Protein AF-A0A957DM43-F1 (afdb_monomer_lite)

Foldseek 3Di:
DDCVLLVVLQVLLVVLVVLLVVLCCVLVPHDDDDPEPCSVVCNLCSNQQQRVLLVVQSVLCVVVVDPVSSVLSVLSSVLSVCVSNPVNLSSLVSSLSSLVSQLVSLVVVCVVDPDPLSVLLSVLSVLLNVLSVCVNVVHDNVVSVVSSVSSVVSD

Sequence (155 aa):
MKPALRLPLLLLAILALLVAMWAGLLRIGWTLPTWQPRLAQSHGPLMIGGFLGTLIALERVVSLNRRAAYIIPGVAAAGALALMVGIIGWGSWLITLGSLGLAALFLVMLRQHPALHTGVMAGAAWLWFVGNVIWLLGRPIHQAVLWWASFLILT

Secondary structure (DSSP, 8-state):
--GGGHHHHHHHHHHHHHHHHHHHHHHTT-----SSTTTGGGHHIIIIIIIIHHHHHHHHHHHHT-GGGGHHHHHHHHHHHHHHTT-HHHHHHHHHHHHHHHHHHHHHHHHHS--HHHHHHHHHHHHHHHHHHHHHTT--HHHHHHHHHHHHHH-

pLDDT: mean 93.86, std 6.29, range [51.69, 98.38]

Radius of gyration: 15.12 Å; chains: 1; bounding box: 38×31×39 Å

Structure (mmCIF, N/CA/C/O backbone):
data_AF-A0A957DM43-F1
#
_entry.id   AF-A0A957DM43-F1
#
loop_
_atom_site.group_PDB
_atom_site.id
_atom_site.type_symbol
_atom_site.label_atom_id
_atom_site.label_alt_id
_atom_site.label_comp_id
_atom_site.label_asym_id
_atom_site.label_entity_id
_atom_site.label_seq_id
_atom_site.pdbx_PDB_ins_code
_atom_site.Cartn_x
_atom_site.Cartn_y
_atom_site.Cartn_z
_atom_site.occupancy
_atom_site.B_iso_or_equiv
_atom_site.auth_seq_id
_atom_site.auth_comp_id
_atom_site.auth_asym_id
_atom_site.auth_atom_id
_atom_site.pdbx_PDB_model_num
ATOM 1 N N . MET A 1 1 ? -10.821 -14.838 18.579 1.00 51.69 1 MET A N 1
ATOM 2 C CA . MET A 1 1 ? -11.276 -14.838 17.164 1.00 51.69 1 MET A CA 1
ATOM 3 C C . MET A 1 1 ? -10.388 -15.761 16.343 1.00 51.69 1 MET A C 1
ATOM 5 O O . MET A 1 1 ? -9.197 -15.792 16.616 1.00 51.69 1 MET A O 1
ATOM 9 N N . LYS A 1 2 ? -10.957 -16.545 15.412 1.00 57.50 2 LYS A N 1
ATOM 10 C CA . LYS A 1 2 ? -10.293 -17.717 14.810 1.00 57.50 2 LYS A CA 1
ATOM 11 C C . LYS A 1 2 ? -8.935 -17.349 14.163 1.00 57.50 2 LYS A C 1
ATOM 13 O O . LYS A 1 2 ? -8.927 -16.476 13.295 1.00 57.50 2 LYS A O 1
ATOM 18 N N . PRO A 1 3 ? -7.824 -18.024 14.520 1.00 61.81 3 PRO A N 1
ATOM 19 C CA . PRO A 1 3 ? -6.489 -17.794 13.940 1.00 61.81 3 PRO A CA 1
ATOM 20 C C . PRO A 1 3 ? -6.435 -17.963 12.408 1.00 61.81 3 PRO A C 1
ATOM 22 O O . PRO A 1 3 ? -5.531 -17.436 11.764 1.00 61.81 3 PRO A O 1
ATOM 25 N N . ALA A 1 4 ? -7.445 -18.611 11.817 1.00 77.69 4 ALA A N 1
ATOM 26 C CA . ALA A 1 4 ? -7.527 -18.942 10.396 1.00 77.69 4 ALA A CA 1
ATOM 27 C C . ALA A 1 4 ? -7.469 -17.748 9.422 1.00 77.69 4 ALA A C 1
ATOM 29 O O . ALA A 1 4 ? -6.959 -17.916 8.326 1.00 77.69 4 ALA A O 1
ATOM 30 N N . LEU A 1 5 ? -7.965 -16.556 9.786 1.00 80.31 5 LEU A N 1
ATOM 31 C CA . LEU A 1 5 ? -7.911 -15.371 8.900 1.00 80.31 5 LEU A CA 1
ATOM 32 C C . LEU A 1 5 ? -6.600 -14.585 9.028 1.00 80.31 5 LEU A C 1
ATOM 34 O O . LEU A 1 5 ? -6.216 -13.867 8.112 1.00 80.31 5 LEU A O 1
ATOM 38 N N . ARG A 1 6 ? -5.909 -14.714 10.165 1.00 88.38 6 ARG A N 1
ATOM 39 C CA . ARG A 1 6 ? -4.673 -13.971 10.451 1.00 88.38 6 ARG A CA 1
ATOM 40 C C . ARG A 1 6 ? -3.481 -14.599 9.748 1.00 88.38 6 ARG A C 1
ATOM 42 O O . ARG A 1 6 ? -2.693 -13.891 9.135 1.00 88.38 6 ARG A O 1
ATOM 49 N N . LEU A 1 7 ? -3.388 -15.926 9.826 1.00 91.88 7 LEU A N 1
ATOM 50 C CA . LEU A 1 7 ? -2.290 -16.695 9.255 1.00 91.88 7 LEU A CA 1
ATOM 51 C C . LEU A 1 7 ? -2.069 -16.426 7.752 1.00 91.88 7 LEU A C 1
ATOM 53 O O . LEU A 1 7 ? -0.943 -16.097 7.395 1.00 91.88 7 LEU A O 1
ATOM 57 N N . PRO A 1 8 ? -3.087 -16.490 6.868 1.00 94.31 8 PRO A N 1
ATOM 58 C CA . PRO A 1 8 ? -2.872 -16.271 5.438 1.00 94.31 8 PRO A CA 1
ATOM 59 C C . PRO A 1 8 ? -2.433 -14.838 5.124 1.00 94.31 8 PRO A C 1
ATOM 61 O O . PRO A 1 8 ? -1.566 -14.644 4.280 1.00 94.31 8 PRO A O 1
ATOM 64 N N . LEU A 1 9 ? -2.977 -13.836 5.823 1.00 95.44 9 LEU A N 1
ATOM 65 C CA . LEU A 1 9 ? -2.580 -12.437 5.635 1.00 95.44 9 LEU A CA 1
ATOM 66 C C . LEU A 1 9 ? -1.144 -12.187 6.099 1.00 95.44 9 LEU A C 1
ATOM 68 O O . LEU A 1 9 ? -0.398 -11.480 5.429 1.00 95.44 9 LEU A O 1
ATOM 72 N N . LEU A 1 10 ? -0.744 -12.798 7.215 1.00 95.94 10 LEU A N 1
ATOM 73 C CA . LEU A 1 10 ? 0.621 -12.715 7.724 1.00 95.94 10 LEU A CA 1
ATOM 74 C C . LEU A 1 10 ? 1.612 -13.416 6.787 1.00 95.94 10 LEU A C 1
ATOM 76 O O . LEU A 1 10 ? 2.651 -12.848 6.470 1.00 95.94 10 LEU A O 1
ATOM 80 N N . LEU A 1 11 ? 1.271 -14.606 6.283 1.00 96.62 11 LEU A N 1
ATOM 81 C CA . LEU A 1 11 ? 2.071 -15.295 5.267 1.00 96.62 11 LEU A CA 1
ATOM 82 C C . LEU A 1 11 ? 2.218 -14.442 4.008 1.00 96.62 11 LEU A C 1
ATOM 84 O O . LEU A 1 11 ? 3.313 -14.328 3.466 1.00 96.62 11 LEU A O 1
ATOM 88 N N . LEU A 1 12 ? 1.138 -13.796 3.570 1.00 97.00 12 LEU A N 1
ATOM 89 C CA . LEU A 1 12 ? 1.174 -12.935 2.399 1.00 97.00 12 LEU A CA 1
ATOM 90 C C . LEU A 1 12 ? 2.026 -11.674 2.619 1.00 97.00 12 LEU A C 1
ATOM 92 O O . LEU A 1 12 ? 2.768 -11.274 1.724 1.00 97.00 12 LEU A O 1
ATOM 96 N N . ALA A 1 13 ? 1.991 -11.094 3.820 1.00 97.38 13 ALA A N 1
ATOM 97 C CA . ALA A 1 13 ? 2.880 -10.000 4.199 1.00 97.38 13 ALA A CA 1
ATOM 98 C C . ALA A 1 13 ? 4.357 -10.444 4.194 1.00 97.38 13 ALA A C 1
ATOM 100 O O . ALA A 1 13 ? 5.206 -9.738 3.656 1.00 97.38 13 ALA A O 1
ATOM 101 N N . ILE A 1 14 ? 4.669 -11.637 4.715 1.00 98.12 14 ILE A N 1
ATOM 102 C CA . ILE A 1 14 ? 6.027 -12.206 4.670 1.00 98.12 14 ILE A CA 1
ATOM 103 C C . ILE A 1 14 ? 6.472 -12.447 3.223 1.00 98.12 14 ILE A C 1
ATOM 105 O O . ILE A 1 14 ? 7.595 -12.107 2.862 1.00 98.12 14 ILE A O 1
ATOM 109 N N . LEU A 1 15 ? 5.600 -12.976 2.362 1.00 98.06 15 LEU A N 1
ATOM 110 C CA . LEU A 1 15 ? 5.905 -13.118 0.937 1.00 98.06 15 LEU A CA 1
ATOM 111 C C . LEU A 1 15 ? 6.181 -11.757 0.286 1.00 98.06 15 LEU A C 1
ATOM 113 O O . LEU A 1 15 ? 7.135 -11.630 -0.480 1.00 98.06 15 LEU A O 1
ATOM 117 N N . ALA A 1 16 ? 5.402 -10.724 0.622 1.00 98.06 16 ALA A N 1
ATOM 118 C CA . ALA A 1 16 ? 5.647 -9.359 0.158 1.00 98.06 16 ALA A CA 1
ATOM 119 C C . ALA A 1 16 ? 7.013 -8.836 0.608 1.00 98.06 16 ALA A C 1
ATOM 121 O O . ALA A 1 16 ? 7.723 -8.260 -0.213 1.00 98.06 16 ALA A O 1
ATOM 122 N N . LEU A 1 17 ? 7.417 -9.102 1.853 1.00 98.31 17 LEU A N 1
ATOM 123 C CA . LEU A 1 17 ? 8.745 -8.762 2.360 1.00 98.31 17 LEU A CA 1
ATOM 124 C C . LEU A 1 17 ? 9.848 -9.457 1.554 1.00 98.31 17 LEU A C 1
ATOM 126 O O . LEU A 1 17 ? 10.761 -8.789 1.076 1.00 98.31 17 LEU A O 1
ATOM 130 N N . LEU A 1 18 ? 9.754 -10.774 1.359 1.00 98.38 18 LEU A N 1
ATOM 131 C CA . LEU A 1 18 ? 10.770 -11.543 0.633 1.00 98.38 18 LEU A CA 1
ATOM 132 C C . LEU A 1 18 ? 10.921 -11.060 -0.815 1.00 98.38 18 LEU A C 1
ATOM 134 O O . LEU A 1 18 ? 12.039 -10.838 -1.285 1.00 98.38 18 LEU A O 1
ATOM 138 N N . VAL A 1 19 ? 9.805 -10.821 -1.510 1.00 97.81 19 VAL A N 1
ATOM 139 C CA . VAL A 1 19 ? 9.837 -10.290 -2.879 1.00 97.81 19 VAL A CA 1
ATOM 140 C C . VAL A 1 19 ? 10.339 -8.843 -2.905 1.00 97.81 19 VAL A C 1
ATOM 142 O O . VAL A 1 19 ? 11.102 -8.478 -3.799 1.00 97.81 19 VAL A O 1
ATOM 145 N N . ALA A 1 20 ? 9.978 -8.014 -1.923 1.00 97.62 20 ALA A N 1
ATOM 146 C CA . ALA A 1 20 ? 10.499 -6.655 -1.810 1.00 97.62 20 ALA A CA 1
ATOM 147 C C . ALA A 1 20 ? 12.015 -6.643 -1.567 1.00 97.62 20 ALA A C 1
ATOM 149 O O . ALA A 1 20 ? 12.717 -5.823 -2.160 1.00 97.62 20 ALA A O 1
ATOM 150 N N . MET A 1 21 ? 12.540 -7.552 -0.741 1.00 98.06 21 MET A N 1
ATOM 151 C CA . MET A 1 21 ? 13.981 -7.716 -0.524 1.00 98.06 21 MET A CA 1
ATOM 152 C C . MET A 1 21 ? 14.688 -8.148 -1.810 1.00 98.06 21 MET A C 1
ATOM 154 O O . MET A 1 21 ? 15.691 -7.541 -2.178 1.00 98.06 21 MET A O 1
ATOM 158 N N . TRP A 1 22 ? 14.124 -9.110 -2.547 1.00 98.19 22 TRP A N 1
ATOM 159 C CA . TRP A 1 22 ? 14.635 -9.516 -3.861 1.00 98.19 22 TRP A CA 1
ATOM 160 C C . TRP A 1 22 ? 14.675 -8.344 -4.852 1.00 98.19 22 TRP A C 1
ATOM 162 O O . TRP A 1 22 ? 15.693 -8.088 -5.495 1.00 98.19 22 TRP A O 1
ATOM 172 N N . ALA A 1 23 ? 13.590 -7.569 -4.925 1.00 97.00 23 ALA A N 1
ATOM 173 C CA . ALA A 1 23 ? 13.522 -6.344 -5.716 1.00 97.00 23 ALA A CA 1
ATOM 174 C C . ALA A 1 23 ? 14.552 -5.290 -5.268 1.00 97.00 23 ALA A C 1
ATOM 176 O O . ALA A 1 23 ? 15.084 -4.556 -6.100 1.00 97.00 23 ALA A O 1
ATOM 177 N N . GLY A 1 24 ? 14.857 -5.227 -3.970 1.00 96.94 24 GLY A N 1
ATOM 178 C CA . GLY A 1 24 ? 15.897 -4.366 -3.408 1.00 96.94 24 GLY A CA 1
ATOM 179 C C . GLY A 1 24 ? 17.301 -4.776 -3.852 1.00 96.94 24 GLY A C 1
ATOM 180 O O . GLY A 1 24 ? 18.070 -3.918 -4.278 1.00 96.94 24 GLY A O 1
ATOM 181 N N . LEU A 1 25 ? 17.605 -6.079 -3.840 1.00 97.31 25 LEU A N 1
ATOM 182 C CA . LEU A 1 25 ? 18.873 -6.625 -4.342 1.00 97.31 25 LEU A CA 1
ATOM 183 C C . LEU A 1 25 ? 19.074 -6.315 -5.833 1.00 97.31 25 LEU A C 1
ATOM 185 O O . LEU A 1 25 ? 20.143 -5.860 -6.236 1.00 97.31 25 LEU A O 1
ATOM 189 N N . LEU A 1 26 ? 18.020 -6.464 -6.641 1.00 96.69 26 LEU A N 1
ATOM 190 C CA . LEU A 1 26 ? 18.038 -6.046 -8.047 1.00 96.69 26 LEU A CA 1
ATOM 191 C C . LEU A 1 26 ? 18.324 -4.543 -8.199 1.00 96.69 26 LEU A C 1
ATOM 193 O O . LEU A 1 26 ? 19.056 -4.131 -9.095 1.00 96.69 26 LEU A O 1
ATOM 197 N N . ARG A 1 27 ? 17.763 -3.707 -7.317 1.00 93.75 27 ARG A N 1
ATOM 198 C CA . ARG A 1 27 ? 17.918 -2.245 -7.368 1.00 93.75 27 ARG A CA 1
ATOM 199 C C . ARG A 1 27 ? 19.338 -1.776 -7.035 1.00 93.75 27 ARG A C 1
ATOM 201 O O . ARG A 1 27 ? 19.753 -0.751 -7.565 1.00 93.75 27 ARG A O 1
ATOM 208 N N . ILE A 1 28 ? 20.072 -2.506 -6.195 1.00 95.88 28 ILE A N 1
ATOM 209 C CA . ILE A 1 28 ? 21.484 -2.212 -5.878 1.00 95.88 28 ILE A CA 1
ATOM 210 C C . ILE A 1 28 ? 22.468 -2.802 -6.904 1.00 95.88 28 ILE A C 1
ATOM 212 O O . ILE A 1 28 ? 23.675 -2.728 -6.700 1.00 95.88 28 ILE A O 1
ATOM 216 N N . GLY A 1 29 ? 21.968 -3.365 -8.011 1.00 94.38 29 GLY A N 1
ATOM 217 C CA . GLY A 1 29 ? 22.783 -3.845 -9.129 1.00 94.38 29 GLY A CA 1
ATOM 218 C C . GLY A 1 29 ? 23.142 -5.330 -9.077 1.00 94.38 29 GLY A C 1
ATOM 219 O O . GLY A 1 29 ? 23.907 -5.788 -9.923 1.00 94.38 29 GLY A O 1
ATOM 220 N N . TRP A 1 30 ? 22.593 -6.101 -8.129 1.00 96.25 30 TRP A N 1
ATOM 221 C CA . TRP A 1 30 ? 22.804 -7.547 -8.113 1.00 96.25 30 TRP A CA 1
ATOM 222 C C . TRP A 1 30 ? 22.092 -8.206 -9.299 1.00 96.25 30 TRP A C 1
ATOM 224 O O . TRP A 1 30 ? 20.912 -7.957 -9.557 1.00 96.25 30 TRP A O 1
ATOM 234 N N . THR A 1 31 ? 22.786 -9.095 -10.002 1.00 93.12 31 THR A N 1
ATOM 235 C CA . THR A 1 31 ? 22.242 -9.856 -11.130 1.00 93.12 31 THR A CA 1
ATOM 236 C C . THR A 1 31 ? 21.450 -11.069 -10.638 1.00 93.12 31 THR A C 1
ATOM 238 O O . THR A 1 31 ? 21.967 -12.177 -10.517 1.00 93.12 31 THR A O 1
ATOM 241 N N . LEU A 1 32 ? 20.173 -10.859 -10.317 1.00 93.75 32 LEU A N 1
ATOM 242 C CA . LEU A 1 32 ? 19.241 -11.931 -9.952 1.00 93.75 32 LEU A CA 1
ATOM 243 C C . LEU A 1 32 ? 18.238 -12.213 -11.082 1.00 93.75 32 LEU A C 1
ATOM 245 O O . LEU A 1 32 ? 17.924 -11.313 -11.866 1.00 93.75 32 LEU A O 1
ATOM 249 N N . PRO A 1 33 ? 17.676 -13.435 -11.150 1.00 94.31 33 PRO A N 1
ATOM 250 C CA . PRO A 1 33 ? 16.544 -13.726 -12.019 1.00 94.31 33 PRO A CA 1
ATOM 251 C C . PRO A 1 33 ? 15.388 -12.739 -11.811 1.00 94.31 33 PRO A C 1
ATOM 253 O O . PRO A 1 33 ? 14.987 -12.448 -10.679 1.00 94.31 33 PRO A O 1
ATOM 256 N N . THR A 1 34 ? 14.831 -12.247 -12.918 1.00 94.00 34 THR A N 1
ATOM 257 C CA . THR A 1 34 ? 13.615 -11.428 -12.925 1.00 94.00 34 THR A CA 1
ATOM 258 C C . THR A 1 34 ? 12.505 -12.185 -13.646 1.00 94.00 34 THR A C 1
ATOM 260 O O . THR A 1 34 ? 12.723 -12.755 -14.710 1.00 94.00 34 THR A O 1
ATOM 263 N N . TRP A 1 35 ? 11.311 -12.219 -13.054 1.00 94.50 35 TRP A N 1
ATOM 264 C CA . TRP A 1 35 ? 10.117 -12.838 -13.656 1.00 94.50 35 TRP A CA 1
ATOM 265 C C . TRP A 1 35 ? 9.124 -11.807 -14.195 1.00 94.50 35 TRP A C 1
ATOM 267 O O . TRP A 1 35 ? 8.154 -12.161 -14.856 1.00 94.50 35 TRP A O 1
ATOM 277 N N . GLN A 1 36 ? 9.359 -10.524 -13.918 1.00 93.00 36 GLN A N 1
ATOM 278 C CA . GLN A 1 36 ? 8.614 -9.423 -14.513 1.00 93.00 36 GLN A CA 1
ATOM 279 C C . GLN A 1 36 ? 9.500 -8.168 -14.640 1.00 93.00 36 GLN A C 1
ATOM 281 O O . GLN A 1 36 ? 10.309 -7.905 -13.744 1.00 93.00 36 GLN A O 1
ATOM 286 N N . PRO A 1 37 ? 9.353 -7.358 -15.709 1.00 89.25 37 PRO A N 1
ATOM 287 C CA . PRO A 1 37 ? 10.308 -6.289 -16.037 1.00 89.25 37 PRO A CA 1
ATOM 288 C C . PRO A 1 37 ? 10.411 -5.172 -14.992 1.00 89.25 37 PRO A C 1
ATOM 290 O O . PRO A 1 37 ? 11.418 -4.474 -14.906 1.00 89.25 37 PRO A O 1
ATOM 293 N N . ARG A 1 38 ? 9.355 -4.970 -14.199 1.00 90.56 38 ARG A N 1
ATOM 294 C CA . ARG A 1 38 ? 9.239 -3.858 -13.245 1.00 90.56 38 ARG A CA 1
ATOM 295 C C . ARG A 1 38 ? 9.458 -4.294 -11.797 1.00 90.56 38 ARG A C 1
ATOM 297 O O . ARG A 1 38 ? 9.138 -3.545 -10.872 1.00 90.56 38 ARG A O 1
ATOM 304 N N . LEU A 1 39 ? 10.033 -5.479 -11.584 1.00 93.62 39 LEU A N 1
ATOM 305 C CA . LEU A 1 39 ? 10.242 -6.036 -10.250 1.00 93.62 39 LEU A CA 1
ATOM 306 C C . LEU A 1 39 ? 11.093 -5.116 -9.367 1.00 93.62 39 LEU A C 1
ATOM 308 O O . LEU A 1 39 ? 10.659 -4.755 -8.278 1.00 93.62 39 LEU A O 1
ATOM 312 N N . ALA A 1 40 ? 12.243 -4.649 -9.864 1.00 94.12 40 ALA A N 1
ATOM 313 C CA . ALA A 1 40 ? 13.128 -3.746 -9.120 1.00 94.12 40 ALA A CA 1
ATOM 314 C C . ALA A 1 40 ? 12.446 -2.409 -8.760 1.00 94.12 40 ALA A C 1
ATOM 316 O O . ALA A 1 40 ? 12.612 -1.888 -7.658 1.00 94.12 40 ALA A O 1
ATOM 317 N N . GLN A 1 41 ? 11.618 -1.874 -9.667 1.00 91.88 41 GLN A N 1
ATOM 318 C CA . GLN A 1 41 ? 10.838 -0.649 -9.433 1.00 91.88 41 GLN A CA 1
ATOM 319 C C . GLN A 1 41 ? 9.729 -0.860 -8.390 1.00 91.88 41 GLN A C 1
ATOM 321 O O . GLN A 1 41 ? 9.324 0.085 -7.715 1.00 91.88 41 GLN A O 1
ATOM 326 N N . SER A 1 42 ? 9.269 -2.102 -8.224 1.00 94.44 42 SER A N 1
ATOM 327 C CA . SER A 1 42 ? 8.207 -2.474 -7.286 1.00 94.44 42 SER A CA 1
ATOM 328 C C . SER A 1 42 ? 8.695 -2.634 -5.842 1.00 94.44 42 SER A C 1
ATOM 330 O O . SER A 1 42 ? 7.865 -2.834 -4.962 1.00 94.44 42 SER A O 1
ATOM 332 N N . HIS A 1 43 ? 10.003 -2.500 -5.568 1.00 95.81 43 HIS A N 1
ATOM 333 C CA . HIS A 1 43 ? 10.576 -2.611 -4.219 1.00 95.81 43 HIS A CA 1
ATOM 334 C C . HIS A 1 43 ? 9.842 -1.745 -3.182 1.00 95.81 43 HIS A C 1
ATOM 336 O O . HIS A 1 43 ? 9.371 -2.266 -2.176 1.00 95.81 43 HIS A O 1
ATOM 342 N N . GLY A 1 44 ? 9.719 -0.435 -3.431 1.00 95.06 44 GLY A N 1
ATOM 343 C CA . GLY A 1 44 ? 9.081 0.501 -2.495 1.00 95.06 44 GLY A CA 1
ATOM 344 C C . GLY A 1 44 ? 7.606 0.168 -2.239 1.00 95.06 44 GLY A C 1
ATOM 345 O O . GLY A 1 44 ? 7.235 -0.060 -1.086 1.00 95.06 44 GLY A O 1
ATOM 346 N N . PRO A 1 45 ? 6.775 0.059 -3.293 1.00 95.94 45 PRO A N 1
ATOM 347 C CA . PRO A 1 45 ? 5.381 -0.354 -3.158 1.00 95.94 45 PRO A CA 1
ATOM 348 C C . PRO A 1 45 ? 5.183 -1.702 -2.451 1.00 95.94 45 PRO A C 1
ATOM 350 O O . PRO A 1 45 ? 4.286 -1.824 -1.620 1.00 95.94 45 PRO A O 1
ATOM 353 N N . LEU A 1 46 ? 6.019 -2.709 -2.728 1.00 97.25 46 LEU A N 1
ATOM 354 C CA . LEU A 1 46 ? 5.936 -4.011 -2.060 1.00 97.25 46 LEU A CA 1
ATOM 355 C C . LEU A 1 46 ? 6.371 -3.940 -0.594 1.00 97.25 46 LEU A C 1
ATOM 357 O O . LEU A 1 46 ? 5.700 -4.518 0.254 1.00 97.25 46 LEU A O 1
ATOM 361 N N . MET A 1 47 ? 7.449 -3.216 -0.281 1.00 97.56 47 MET A N 1
ATOM 362 C CA . MET A 1 47 ? 7.949 -3.087 1.090 1.00 97.56 47 MET A CA 1
ATOM 363 C C . MET A 1 47 ? 6.949 -2.339 1.977 1.00 97.56 47 MET A C 1
ATOM 365 O O . MET A 1 47 ? 6.602 -2.787 3.068 1.00 97.56 47 MET A O 1
ATOM 369 N N . ILE A 1 48 ? 6.460 -1.198 1.495 1.00 96.56 48 ILE A N 1
ATOM 370 C CA . ILE A 1 48 ? 5.671 -0.273 2.310 1.00 96.56 48 ILE A CA 1
ATOM 371 C C . ILE A 1 48 ? 4.189 -0.594 2.190 1.00 96.56 48 ILE A C 1
ATOM 373 O O . ILE A 1 48 ? 3.504 -0.718 3.198 1.00 96.56 48 ILE A O 1
ATOM 377 N N . GLY A 1 49 ? 3.687 -0.765 0.969 1.00 95.25 49 GLY A N 1
ATOM 378 C CA . GLY A 1 49 ? 2.284 -1.077 0.739 1.00 95.25 49 GLY A CA 1
ATOM 379 C C . GLY A 1 49 ? 1.948 -2.545 0.986 1.00 95.25 49 GLY A C 1
ATOM 380 O O . GLY A 1 49 ? 0.970 -2.851 1.664 1.00 95.25 49 GLY A O 1
ATOM 381 N N . GLY A 1 50 ? 2.768 -3.448 0.444 1.00 96.62 50 GLY A N 1
ATOM 382 C CA . GLY A 1 50 ? 2.506 -4.885 0.484 1.00 96.62 50 GLY A CA 1
ATOM 383 C C . GLY A 1 50 ? 2.831 -5.551 1.820 1.00 96.62 50 GLY A C 1
ATOM 384 O O . GLY A 1 50 ? 2.014 -6.319 2.322 1.00 96.62 50 GLY A O 1
ATOM 385 N N . PHE A 1 51 ? 3.990 -5.256 2.409 1.00 98.19 51 PHE A N 1
ATOM 386 C CA . PHE A 1 51 ? 4.407 -5.819 3.693 1.00 98.19 51 PHE A CA 1
ATOM 387 C C . PHE A 1 51 ? 3.936 -4.960 4.872 1.00 98.19 51 PHE A C 1
ATOM 389 O O . PHE A 1 51 ? 3.017 -5.369 5.582 1.00 98.19 51 PHE A O 1
ATOM 396 N N . LEU A 1 52 ? 4.519 -3.772 5.069 1.00 96.69 52 LEU A N 1
ATOM 397 C CA . LEU A 1 52 ? 4.290 -2.961 6.274 1.00 96.69 52 LEU A CA 1
ATOM 398 C C . LEU A 1 52 ? 2.829 -2.514 6.398 1.00 96.69 52 LEU A C 1
ATOM 400 O O . LEU A 1 52 ? 2.221 -2.694 7.448 1.00 96.69 52 LEU A O 1
ATOM 404 N N . GLY A 1 53 ? 2.227 -2.025 5.313 1.00 96.12 53 GLY A N 1
ATOM 405 C CA . GLY A 1 53 ? 0.820 -1.627 5.275 1.00 96.12 53 GLY A CA 1
ATOM 406 C C . GLY A 1 53 ? -0.131 -2.773 5.628 1.00 96.12 53 GLY A C 1
ATOM 407 O O . GLY A 1 53 ? -1.039 -2.595 6.441 1.00 96.12 53 GLY A O 1
ATOM 408 N N . THR A 1 54 ? 0.110 -3.970 5.086 1.00 97.31 54 THR A N 1
ATOM 409 C CA . THR A 1 54 ? -0.665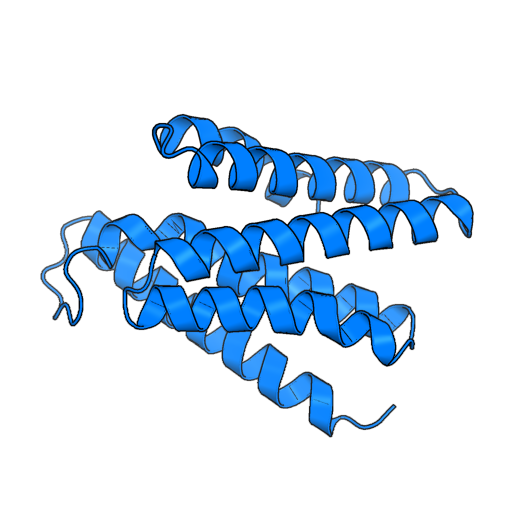 -5.176 5.420 1.00 97.31 54 THR A CA 1
ATOM 410 C C . THR A 1 54 ? -0.472 -5.585 6.879 1.00 97.31 54 THR A C 1
ATOM 412 O O . THR A 1 54 ? -1.456 -5.870 7.561 1.00 97.31 54 THR A O 1
ATOM 415 N N . LEU A 1 55 ? 0.772 -5.609 7.368 1.00 96.81 55 LEU A N 1
ATOM 416 C CA . LEU A 1 55 ? 1.103 -6.035 8.728 1.00 96.81 55 LEU A CA 1
ATOM 417 C C . LEU A 1 55 ? 0.504 -5.088 9.773 1.00 96.81 55 LEU A C 1
ATOM 419 O O . LEU A 1 55 ? -0.223 -5.536 10.657 1.00 96.81 55 LEU A O 1
ATOM 423 N N . ILE A 1 56 ? 0.721 -3.780 9.618 1.00 95.75 56 ILE A N 1
ATOM 424 C CA . ILE A 1 56 ? 0.187 -2.754 10.521 1.00 95.75 56 ILE A CA 1
ATOM 425 C C . ILE A 1 56 ? -1.343 -2.808 10.519 1.00 95.75 56 ILE A C 1
ATOM 427 O O . ILE A 1 56 ? -1.969 -2.827 11.580 1.00 95.75 56 ILE A O 1
ATOM 431 N N . ALA A 1 57 ? -1.978 -2.892 9.345 1.00 95.81 57 ALA A N 1
ATOM 432 C CA . ALA A 1 57 ? -3.431 -3.017 9.271 1.00 95.81 57 ALA A CA 1
ATOM 433 C C . ALA A 1 57 ? -3.936 -4.300 9.951 1.00 95.81 57 ALA A C 1
ATOM 435 O O . ALA A 1 57 ? -4.941 -4.262 10.664 1.00 95.81 57 ALA A O 1
ATOM 436 N N . LEU A 1 58 ? -3.236 -5.425 9.780 1.00 95.62 58 LEU A N 1
ATOM 437 C CA . LEU A 1 58 ? -3.580 -6.688 10.424 1.00 95.62 58 LEU A CA 1
ATOM 438 C C . LEU A 1 58 ? -3.500 -6.574 11.950 1.00 95.62 58 LEU A C 1
ATOM 440 O O . LEU A 1 58 ? -4.460 -6.939 12.626 1.00 95.62 58 LEU A O 1
ATOM 444 N N . GLU A 1 59 ? -2.418 -6.026 12.498 1.00 94.44 59 GLU A N 1
ATOM 445 C CA . GLU A 1 59 ? -2.250 -5.828 13.942 1.00 94.44 59 GLU A CA 1
ATOM 446 C C . GLU A 1 59 ? -3.371 -4.974 14.547 1.00 94.44 59 GLU A C 1
ATOM 448 O O . GLU A 1 59 ? -3.944 -5.325 15.583 1.00 94.44 59 GLU A O 1
ATOM 453 N N . ARG A 1 60 ? -3.739 -3.874 13.878 1.00 92.94 60 ARG A N 1
ATOM 454 C CA . ARG A 1 60 ? -4.792 -2.960 14.354 1.00 92.94 60 ARG A CA 1
ATOM 455 C C . ARG A 1 60 ? -6.185 -3.566 14.251 1.00 92.94 60 ARG A C 1
ATOM 457 O O . ARG A 1 60 ? -7.020 -3.386 15.132 1.00 92.94 60 ARG A O 1
ATOM 464 N N . VAL A 1 61 ? -6.452 -4.338 13.206 1.00 92.69 61 VAL A N 1
ATOM 465 C CA . VAL A 1 61 ? -7.727 -5.052 13.074 1.00 92.69 61 VAL A CA 1
ATOM 466 C C . VAL A 1 61 ? -7.835 -6.195 14.088 1.00 92.69 61 VAL A C 1
ATOM 468 O O . VAL A 1 61 ? -8.922 -6.481 14.603 1.00 92.69 61 VAL A O 1
ATOM 471 N N . VAL A 1 62 ? -6.711 -6.839 14.407 1.00 91.19 62 VAL A N 1
ATOM 472 C CA . VAL A 1 62 ? -6.621 -7.860 15.453 1.00 91.19 62 VAL A CA 1
ATOM 473 C C . VAL A 1 62 ? -6.955 -7.274 16.822 1.00 91.19 62 VAL A C 1
ATOM 475 O O . VAL A 1 62 ? -7.735 -7.904 17.540 1.00 91.19 62 VAL A O 1
ATOM 478 N N . SER A 1 63 ? -6.434 -6.088 17.159 1.00 87.25 63 SER A N 1
ATOM 479 C CA . SER A 1 63 ? -6.726 -5.423 18.436 1.00 87.25 63 SER A CA 1
ATOM 480 C C . SER A 1 63 ? -8.172 -4.928 18.529 1.00 87.25 63 SER A C 1
ATOM 482 O O . SER A 1 63 ? -8.803 -5.084 19.570 1.00 87.25 63 SER A O 1
ATOM 484 N N . LEU A 1 64 ? -8.743 -4.420 17.431 1.00 86.62 64 LEU A N 1
ATOM 485 C CA . LEU A 1 64 ? -10.142 -3.978 17.378 1.00 86.62 64 LEU A CA 1
ATOM 486 C C . LEU A 1 64 ? -11.165 -5.119 17.427 1.00 86.62 64 LEU A C 1
ATOM 488 O O . LEU A 1 64 ? -12.350 -4.867 17.641 1.00 86.62 64 LEU A O 1
ATOM 492 N N . ASN A 1 65 ? -10.739 -6.365 17.198 1.00 85.38 65 ASN A N 1
ATOM 493 C CA . ASN A 1 65 ? -11.587 -7.557 17.264 1.00 85.38 65 ASN A CA 1
ATOM 494 C C . ASN A 1 65 ? -12.866 -7.450 16.394 1.00 85.38 65 ASN A C 1
ATOM 496 O O . ASN A 1 65 ? -13.922 -7.974 16.749 1.00 85.38 65 ASN A O 1
ATOM 500 N N . ARG A 1 66 ? -12.787 -6.773 15.234 1.00 84.25 66 ARG A N 1
ATOM 501 C CA . ARG A 1 66 ? -13.897 -6.602 14.274 1.00 84.25 66 ARG A CA 1
ATOM 502 C C . ARG A 1 66 ? -13.620 -7.358 12.977 1.00 84.25 66 ARG A C 1
ATOM 504 O O . ARG A 1 66 ? -12.737 -6.986 12.212 1.00 84.25 66 ARG A O 1
ATOM 511 N N . ARG A 1 67 ? -14.418 -8.396 12.686 1.00 84.94 67 ARG A N 1
ATOM 512 C CA . ARG A 1 67 ? -14.219 -9.270 11.507 1.00 84.94 67 ARG A CA 1
ATOM 513 C C . ARG A 1 67 ? -14.281 -8.520 10.178 1.00 84.94 67 ARG A C 1
ATOM 515 O O . ARG A 1 67 ? -13.456 -8.774 9.313 1.00 84.94 67 ARG A O 1
ATOM 522 N N . ALA A 1 68 ? -15.218 -7.584 10.035 1.00 88.06 68 ALA A N 1
ATOM 523 C CA . ALA A 1 68 ? -15.372 -6.813 8.801 1.00 88.06 68 ALA A CA 1
ATOM 524 C C . ALA A 1 68 ? -14.127 -5.972 8.468 1.00 88.06 68 ALA A C 1
ATOM 526 O O . ALA A 1 68 ? -13.831 -5.754 7.300 1.00 88.06 68 ALA A O 1
ATOM 527 N N . ALA A 1 69 ? -13.352 -5.555 9.475 1.00 92.69 69 ALA A N 1
ATOM 528 C CA . ALA A 1 69 ? -12.179 -4.719 9.257 1.00 92.69 69 ALA A CA 1
ATOM 529 C C . ALA A 1 69 ? -10.997 -5.487 8.631 1.00 92.69 69 ALA A C 1
ATOM 531 O O . ALA A 1 69 ? -10.095 -4.856 8.091 1.00 92.69 69 ALA A O 1
ATOM 532 N N . TYR A 1 70 ? -11.024 -6.832 8.602 1.00 94.25 70 TYR A N 1
ATOM 533 C CA . TYR A 1 70 ? -10.001 -7.646 7.918 1.00 94.25 70 TYR A CA 1
ATOM 534 C C . TYR A 1 70 ? -9.977 -7.422 6.400 1.00 94.25 70 TYR A C 1
ATOM 536 O O . TYR A 1 70 ? -8.990 -7.769 5.754 1.00 94.25 70 TYR A O 1
ATOM 544 N N . ILE A 1 71 ? -11.017 -6.800 5.831 1.00 95.69 71 ILE A N 1
ATOM 545 C CA . ILE A 1 71 ? -11.003 -6.372 4.431 1.00 95.69 71 ILE A CA 1
ATOM 546 C C . ILE A 1 71 ? -9.866 -5.380 4.150 1.00 95.69 71 ILE A C 1
ATOM 548 O O . ILE A 1 71 ? -9.303 -5.408 3.065 1.00 95.69 71 ILE A O 1
ATOM 552 N N . ILE A 1 72 ? -9.469 -4.563 5.133 1.00 96.00 72 ILE A N 1
ATOM 553 C CA . ILE A 1 72 ? -8.419 -3.546 4.986 1.00 96.00 72 ILE A CA 1
ATOM 554 C C . ILE A 1 72 ? -7.052 -4.195 4.689 1.00 96.00 72 ILE A C 1
ATOM 556 O O . ILE A 1 72 ? -6.516 -3.950 3.605 1.00 96.00 72 ILE A O 1
ATOM 560 N N . PRO A 1 73 ? -6.489 -5.058 5.568 1.00 96.81 73 PRO A N 1
ATOM 561 C CA . PRO A 1 73 ? -5.253 -5.771 5.251 1.00 96.81 73 PRO A CA 1
ATOM 562 C C . PRO A 1 73 ? -5.432 -6.728 4.069 1.00 96.81 73 PRO A C 1
ATOM 564 O O . PRO A 1 73 ? -4.497 -6.903 3.300 1.00 96.81 73 PRO A O 1
ATOM 567 N N . GLY A 1 74 ? -6.620 -7.312 3.873 1.00 97.19 74 GLY A N 1
ATOM 568 C CA . GLY A 1 74 ? -6.894 -8.182 2.725 1.00 97.19 74 GLY A CA 1
ATOM 569 C C . GLY A 1 74 ? -6.750 -7.473 1.378 1.00 97.19 74 GLY A C 1
ATOM 570 O O . GLY A 1 74 ? -6.134 -8.015 0.464 1.00 97.19 74 GLY A O 1
ATOM 571 N N . VAL A 1 75 ? -7.257 -6.245 1.266 1.00 97.69 75 VAL A N 1
ATOM 572 C CA . VAL A 1 75 ? -7.143 -5.419 0.057 1.00 97.69 75 VAL A CA 1
ATOM 573 C C . VAL A 1 75 ? -5.691 -4.994 -0.187 1.00 97.69 75 VAL A C 1
ATOM 575 O O . VAL A 1 75 ? -5.213 -5.107 -1.315 1.00 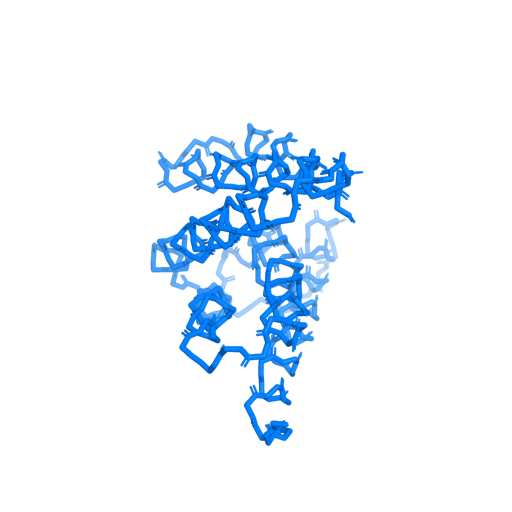97.69 75 VAL A O 1
ATOM 578 N N . ALA A 1 76 ? -4.958 -4.587 0.856 1.00 97.31 76 ALA A N 1
ATOM 579 C CA . ALA A 1 76 ? -3.531 -4.267 0.736 1.00 97.31 76 ALA A CA 1
ATOM 580 C C . ALA A 1 76 ? -2.708 -5.485 0.273 1.00 97.31 76 ALA A C 1
ATOM 582 O O . ALA A 1 76 ? -1.912 -5.391 -0.664 1.00 97.31 76 ALA A O 1
ATOM 583 N N . ALA A 1 77 ? -2.971 -6.653 0.862 1.00 97.44 77 ALA A N 1
ATOM 584 C CA . ALA A 1 77 ? -2.284 -7.893 0.534 1.00 97.44 77 ALA A CA 1
ATOM 585 C C . ALA A 1 77 ? -2.623 -8.392 -0.886 1.00 97.44 77 ALA A C 1
ATOM 587 O O . ALA A 1 77 ? -1.739 -8.839 -1.616 1.00 97.44 77 ALA A O 1
ATOM 588 N N . ALA A 1 78 ? -3.876 -8.247 -1.330 1.00 98.06 78 ALA A N 1
ATOM 589 C CA . ALA A 1 78 ? -4.268 -8.514 -2.715 1.00 98.06 78 ALA A CA 1
ATOM 590 C C . ALA A 1 78 ? -3.547 -7.583 -3.705 1.00 98.06 78 ALA A C 1
ATOM 592 O O . ALA A 1 78 ? -3.104 -8.021 -4.767 1.00 98.06 78 ALA A O 1
ATOM 593 N N . GLY A 1 79 ? -3.361 -6.311 -3.339 1.00 97.56 79 GLY A N 1
ATOM 594 C CA . GLY A 1 79 ? -2.535 -5.382 -4.104 1.00 97.56 79 GLY A CA 1
ATOM 595 C C . GLY A 1 79 ? -1.072 -5.827 -4.192 1.00 97.56 79 GLY A C 1
ATOM 596 O O . GLY A 1 79 ? -0.480 -5.768 -5.268 1.00 97.56 79 GLY A O 1
ATOM 597 N N . ALA A 1 80 ? -0.509 -6.356 -3.101 1.00 97.31 80 ALA A N 1
ATOM 598 C CA . ALA A 1 80 ? 0.835 -6.934 -3.094 1.00 97.31 80 ALA A CA 1
ATOM 599 C C . ALA A 1 80 ? 0.964 -8.109 -4.077 1.00 97.31 80 ALA A C 1
ATOM 601 O O . ALA A 1 80 ? 1.913 -8.142 -4.857 1.00 97.31 80 ALA A O 1
ATOM 602 N N . LEU A 1 81 ? -0.011 -9.027 -4.101 1.00 97.56 81 LEU A N 1
ATOM 603 C CA . LEU A 1 81 ? -0.049 -10.131 -5.071 1.00 97.56 81 LEU A CA 1
ATOM 604 C C . LEU A 1 81 ? -0.062 -9.620 -6.512 1.00 97.56 81 LEU A C 1
ATOM 606 O O . LEU A 1 81 ? 0.703 -10.103 -7.346 1.00 97.56 81 LEU A O 1
ATOM 610 N N . ALA A 1 82 ? -0.890 -8.614 -6.801 1.00 97.19 82 ALA A N 1
ATOM 611 C CA . ALA A 1 82 ? -0.944 -8.011 -8.128 1.00 97.19 82 ALA A CA 1
ATOM 612 C C . ALA A 1 82 ? 0.425 -7.438 -8.540 1.00 97.19 82 ALA A C 1
ATOM 614 O O . ALA A 1 82 ? 0.869 -7.653 -9.668 1.00 97.19 82 ALA A O 1
ATOM 615 N N . LEU A 1 83 ? 1.137 -6.784 -7.615 1.00 96.44 83 LEU A N 1
ATOM 616 C CA . LEU A 1 83 ? 2.492 -6.285 -7.860 1.00 96.44 83 LEU A CA 1
ATOM 617 C C . LEU A 1 83 ? 3.524 -7.397 -8.078 1.00 96.44 83 LEU A C 1
ATOM 619 O O . LEU A 1 83 ? 4.385 -7.244 -8.943 1.00 96.44 83 LEU A O 1
ATOM 623 N N . MET A 1 84 ? 3.445 -8.511 -7.344 1.00 95.94 84 MET A N 1
ATOM 624 C CA . MET A 1 84 ? 4.375 -9.642 -7.495 1.00 95.94 84 MET A CA 1
ATOM 625 C C . MET A 1 84 ? 4.336 -10.247 -8.903 1.00 95.94 84 MET A C 1
ATOM 627 O O . MET A 1 84 ? 5.383 -10.625 -9.430 1.00 95.94 84 MET A O 1
ATOM 631 N N . VAL A 1 85 ? 3.146 -10.295 -9.512 1.00 95.62 85 VAL A N 1
ATOM 632 C CA . VAL A 1 85 ? 2.908 -10.839 -10.862 1.00 95.62 85 VAL A CA 1
ATOM 633 C C . VAL A 1 85 ? 3.012 -9.751 -11.952 1.00 95.62 85 VAL A C 1
ATOM 635 O O . VAL A 1 85 ? 2.903 -10.033 -13.139 1.00 95.62 85 VAL A O 1
ATOM 638 N N . GLY A 1 86 ? 3.273 -8.494 -11.574 1.00 94.25 86 GLY A N 1
ATOM 639 C CA . GLY A 1 86 ? 3.529 -7.383 -12.502 1.00 94.25 86 GLY A CA 1
ATOM 640 C C . GLY A 1 86 ? 2.302 -6.601 -12.978 1.00 94.25 86 GLY A C 1
ATOM 641 O O . GLY A 1 86 ? 2.406 -5.758 -13.871 1.00 94.25 86 GLY A O 1
ATOM 642 N N . ILE A 1 87 ? 1.146 -6.801 -12.345 1.00 94.56 87 ILE A N 1
ATOM 643 C CA . ILE A 1 87 ? -0.101 -6.078 -12.624 1.00 94.56 87 ILE A CA 1
ATOM 644 C C . ILE A 1 87 ? -0.127 -4.767 -11.820 1.00 94.56 87 ILE A C 1
ATOM 646 O O . ILE A 1 87 ? -0.869 -4.610 -10.848 1.00 94.56 87 ILE A O 1
ATOM 650 N N . ILE A 1 88 ? 0.707 -3.804 -12.225 1.00 91.62 88 ILE A N 1
ATOM 651 C CA . ILE A 1 88 ? 0.935 -2.573 -11.445 1.00 91.62 88 ILE A CA 1
ATOM 652 C C . ILE A 1 88 ? -0.335 -1.750 -11.242 1.00 91.62 88 ILE A C 1
ATOM 654 O O . ILE A 1 88 ? -0.568 -1.310 -10.125 1.00 91.62 88 ILE A O 1
ATOM 658 N N . GLY A 1 89 ? -1.163 -1.569 -12.277 1.00 93.31 89 GLY A N 1
ATOM 659 C CA . GLY A 1 89 ? -2.354 -0.714 -12.184 1.00 93.31 89 GLY A CA 1
ATOM 660 C C . GLY A 1 89 ? -3.326 -1.167 -11.091 1.00 93.31 89 GLY A C 1
ATOM 661 O O . GLY A 1 89 ? -3.720 -0.375 -10.237 1.00 93.31 89 GLY A O 1
ATOM 662 N N . TRP A 1 90 ? -3.662 -2.460 -11.061 1.00 95.12 90 TRP A N 1
ATOM 663 C CA . TRP A 1 90 ? -4.501 -3.019 -9.998 1.00 95.12 90 TRP A CA 1
ATOM 664 C C . TRP A 1 90 ? -3.790 -3.011 -8.643 1.00 95.12 90 TRP A C 1
ATOM 666 O O . TRP A 1 90 ? -4.412 -2.669 -7.640 1.00 95.12 90 TRP A O 1
ATOM 676 N N . GLY A 1 91 ? -2.488 -3.312 -8.611 1.00 95.75 91 GLY A N 1
ATOM 677 C CA . GLY A 1 91 ? -1.690 -3.255 -7.386 1.00 95.75 91 GLY A CA 1
ATOM 678 C C . GLY A 1 91 ? -1.706 -1.876 -6.729 1.00 95.75 91 GLY A C 1
ATOM 679 O O . GLY A 1 91 ? -1.960 -1.771 -5.529 1.00 95.75 91 GLY A O 1
ATOM 680 N N . SER A 1 92 ? -1.521 -0.810 -7.512 1.00 95.94 92 SER A N 1
ATOM 681 C CA . SER A 1 92 ? -1.555 0.563 -7.010 1.00 95.94 92 SER A CA 1
ATOM 682 C C . SER A 1 92 ? -2.933 0.969 -6.509 1.00 95.94 92 SER A C 1
ATOM 684 O O . SER A 1 92 ? -3.038 1.548 -5.427 1.00 95.94 92 SER A O 1
ATOM 686 N N . TRP A 1 93 ? -3.995 0.617 -7.238 1.00 97.81 93 TRP A N 1
ATOM 687 C CA . TRP A 1 93 ? -5.369 0.901 -6.819 1.00 97.81 93 TRP A CA 1
ATOM 688 C C . TRP A 1 93 ? -5.720 0.208 -5.503 1.00 97.81 93 TRP A C 1
ATOM 690 O O . TRP A 1 93 ? -6.199 0.855 -4.572 1.00 97.81 93 TRP A O 1
ATOM 700 N N . LEU A 1 94 ? -5.434 -1.090 -5.397 1.00 98.00 94 LEU A N 1
ATOM 701 C CA . LEU A 1 94 ? -5.727 -1.882 -4.206 1.00 98.00 94 LEU A CA 1
ATOM 702 C C . LEU A 1 94 ? -4.931 -1.399 -2.989 1.00 98.00 94 LEU A C 1
ATOM 704 O O . LEU A 1 94 ? -5.514 -1.193 -1.931 1.00 98.00 94 LEU A O 1
ATOM 708 N N . ILE A 1 95 ? -3.630 -1.131 -3.125 1.00 97.69 95 ILE A N 1
ATOM 709 C CA . ILE A 1 95 ? -2.821 -0.602 -2.012 1.00 97.69 95 ILE A CA 1
ATOM 710 C C . ILE A 1 95 ? -3.324 0.780 -1.574 1.00 97.69 95 ILE A C 1
ATOM 712 O O . ILE A 1 95 ? -3.426 1.048 -0.376 1.00 97.69 95 ILE A O 1
ATOM 716 N N . THR A 1 96 ? -3.717 1.634 -2.523 1.00 98.00 96 THR A N 1
ATOM 717 C CA . THR A 1 96 ? -4.301 2.949 -2.218 1.00 98.00 96 THR A CA 1
ATOM 718 C C . THR A 1 96 ? -5.605 2.801 -1.433 1.00 98.00 96 THR A C 1
ATOM 720 O O . THR A 1 96 ? -5.766 3.428 -0.385 1.00 98.00 96 THR A O 1
ATOM 723 N N . LEU A 1 97 ? -6.503 1.909 -1.861 1.00 97.94 97 LEU A N 1
ATOM 724 C CA . LEU A 1 97 ? -7.738 1.600 -1.135 1.00 97.94 97 LEU A CA 1
ATOM 725 C C . LEU A 1 97 ? -7.469 1.009 0.256 1.00 97.94 97 LEU A C 1
ATOM 727 O O . LEU A 1 97 ? -8.120 1.402 1.223 1.00 97.94 97 LEU A O 1
ATOM 731 N N . GLY A 1 98 ? -6.484 0.117 0.384 1.00 97.19 98 GLY A N 1
ATOM 732 C CA . GLY A 1 98 ? -6.047 -0.427 1.670 1.00 97.19 98 GLY A CA 1
ATOM 733 C C . GLY A 1 98 ? -5.550 0.667 2.619 1.00 97.19 98 GLY A C 1
ATOM 734 O O . GLY A 1 98 ? -5.938 0.694 3.787 1.00 97.19 98 GLY A O 1
ATOM 735 N N . SER A 1 99 ? -4.773 1.626 2.109 1.00 97.69 99 SER A N 1
ATOM 736 C CA . SER A 1 99 ? -4.296 2.766 2.901 1.00 97.69 99 SER A CA 1
ATOM 737 C C . SER A 1 99 ? -5.394 3.731 3.323 1.00 97.69 99 SER A C 1
ATOM 739 O O . SER A 1 99 ? -5.404 4.167 4.473 1.00 97.69 99 SER A O 1
ATOM 741 N N . LEU A 1 100 ? -6.381 3.978 2.457 1.00 98.06 100 LEU A N 1
ATOM 742 C CA . LEU A 1 100 ? -7.576 4.736 2.821 1.00 98.06 100 LEU A CA 1
ATOM 743 C C . LEU A 1 100 ? -8.364 4.023 3.926 1.00 98.06 100 LEU A C 1
ATOM 745 O O . LEU A 1 100 ? -8.797 4.654 4.889 1.00 98.06 100 LEU A O 1
ATOM 749 N N . GLY A 1 101 ? -8.514 2.701 3.813 1.00 97.00 101 GLY A N 1
ATOM 750 C CA . GLY A 1 101 ? -9.156 1.872 4.828 1.00 97.00 101 GLY A CA 1
ATOM 751 C C . GLY A 1 101 ? -8.446 1.954 6.180 1.00 97.00 101 GLY A C 1
ATOM 752 O O . GLY A 1 101 ? -9.106 2.128 7.204 1.00 97.00 101 GLY A O 1
ATOM 753 N N . LEU A 1 102 ? -7.110 1.889 6.196 1.00 96.38 102 LEU A N 1
ATOM 754 C CA . LEU A 1 102 ? -6.321 2.023 7.422 1.00 96.38 102 LEU A CA 1
ATOM 755 C C . LEU A 1 102 ? -6.431 3.432 8.025 1.00 96.38 102 LEU A C 1
ATOM 757 O O . LEU A 1 102 ? -6.621 3.564 9.233 1.00 96.38 102 LEU A O 1
ATOM 761 N N . ALA A 1 103 ? -6.375 4.480 7.201 1.00 97.12 103 ALA A N 1
ATOM 762 C CA . ALA A 1 103 ? -6.558 5.858 7.653 1.00 97.12 103 ALA A CA 1
ATOM 763 C C . ALA A 1 103 ? -7.951 6.071 8.274 1.00 97.12 103 ALA A C 1
ATOM 765 O O . ALA A 1 103 ? -8.076 6.628 9.367 1.00 97.12 103 ALA A O 1
ATOM 766 N N . ALA A 1 104 ? -9.003 5.548 7.634 1.00 96.19 104 ALA A N 1
ATOM 767 C CA . ALA A 1 104 ? -10.360 5.570 8.172 1.00 96.19 104 ALA A CA 1
ATOM 768 C C . ALA A 1 104 ? -10.476 4.779 9.488 1.00 96.19 104 ALA A C 1
ATOM 770 O O . ALA A 1 104 ? -11.126 5.242 10.427 1.00 96.19 104 ALA A O 1
ATOM 771 N N . LEU A 1 105 ? -9.813 3.621 9.590 1.00 94.50 105 LEU A N 1
ATOM 772 C CA . LEU A 1 105 ? -9.770 2.817 10.813 1.00 94.50 105 LEU A CA 1
ATOM 773 C C . LEU A 1 105 ? -9.174 3.614 11.977 1.00 94.50 105 LEU A C 1
ATOM 775 O O . LEU A 1 105 ? -9.774 3.666 13.051 1.00 94.50 105 LEU A O 1
ATOM 779 N N . PHE A 1 106 ? -8.041 4.284 11.757 1.00 94.62 106 PHE A N 1
ATOM 780 C CA . PHE A 1 106 ? -7.415 5.115 12.781 1.00 94.62 106 PHE A CA 1
ATOM 781 C C . PHE A 1 106 ? -8.244 6.343 13.149 1.00 94.62 106 PHE A C 1
ATOM 783 O O . PHE A 1 106 ? -8.300 6.687 14.326 1.00 94.62 106 PHE A O 1
ATOM 790 N N . LEU A 1 107 ? -8.952 6.969 12.203 1.00 94.31 107 LEU A N 1
ATOM 791 C CA . LEU A 1 107 ? -9.900 8.041 12.529 1.00 94.31 107 LEU A CA 1
ATOM 792 C C . LEU A 1 107 ? -11.035 7.548 13.432 1.00 94.31 107 LEU A C 1
ATOM 794 O O . LEU A 1 107 ? -11.419 8.234 14.378 1.00 94.31 107 LEU A O 1
ATOM 798 N N . VAL A 1 108 ? -11.564 6.352 13.168 1.00 92.75 108 VAL A N 1
ATOM 799 C CA . VAL A 1 108 ? -12.582 5.730 14.023 1.00 92.75 108 VAL A CA 1
ATOM 800 C C . VAL A 1 108 ? -12.015 5.432 15.414 1.00 92.75 108 VAL A C 1
ATOM 802 O O . VAL A 1 108 ? -12.683 5.715 16.406 1.00 92.75 108 VAL A O 1
ATOM 805 N N . MET A 1 109 ? -10.785 4.916 15.502 1.00 91.62 109 MET A N 1
ATOM 806 C CA . MET A 1 109 ? -10.100 4.683 16.780 1.00 91.62 109 MET A CA 1
ATOM 807 C C . MET A 1 109 ? -9.874 5.984 17.551 1.00 91.62 109 MET A C 1
ATOM 809 O O . MET A 1 109 ? -10.154 6.033 18.744 1.00 91.62 109 MET A O 1
ATOM 813 N N . LEU A 1 110 ? -9.436 7.045 16.870 1.00 93.31 110 LEU A N 1
ATOM 814 C CA . LEU A 1 110 ? -9.183 8.353 17.468 1.00 93.31 110 LEU A CA 1
ATOM 815 C C . LEU A 1 110 ? -10.461 8.981 18.034 1.00 93.31 110 LEU A C 1
ATOM 817 O O . LEU A 1 110 ? -10.424 9.601 19.090 1.00 93.31 110 LEU A O 1
ATOM 821 N N . ARG A 1 111 ? -11.601 8.787 17.357 1.00 92.62 111 ARG A N 1
ATOM 822 C CA . ARG A 1 111 ? -12.910 9.243 17.846 1.00 92.62 111 A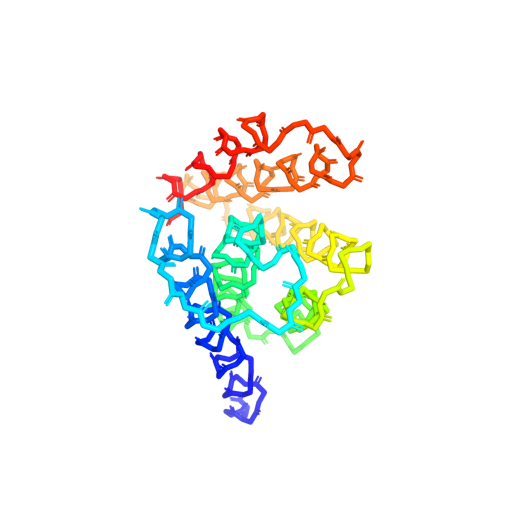RG A CA 1
ATOM 823 C C . ARG A 1 111 ? -13.403 8.462 19.065 1.00 92.62 111 ARG A C 1
ATOM 825 O O . ARG A 1 111 ? -14.107 9.035 19.885 1.00 92.62 111 ARG A O 1
ATOM 832 N N . GLN A 1 112 ? -13.080 7.173 19.169 1.00 90.06 112 GLN A N 1
ATOM 833 C CA . GLN A 1 112 ? -13.497 6.337 20.305 1.00 90.06 112 GLN A CA 1
ATOM 834 C C . GLN A 1 112 ? -12.592 6.529 21.524 1.00 90.06 112 GLN A C 1
ATOM 836 O O . GLN A 1 112 ? -13.077 6.614 22.649 1.00 90.06 112 GLN A O 1
ATOM 841 N N . HIS A 1 113 ? -11.282 6.605 21.296 1.00 89.19 113 HIS A N 1
ATOM 842 C CA . HIS A 1 113 ? -10.261 6.700 22.331 1.00 89.19 113 HIS A CA 1
ATOM 843 C C . HIS A 1 113 ? -9.231 7.765 21.933 1.00 89.19 113 HIS A C 1
ATOM 845 O O . HIS A 1 113 ? -8.190 7.436 21.349 1.00 89.19 113 HIS A O 1
ATOM 851 N N . PRO A 1 114 ? -9.519 9.050 22.211 1.00 89.19 114 PRO A N 1
ATOM 852 C CA . PRO A 1 114 ? -8.610 10.133 21.880 1.00 89.19 114 PRO A CA 1
ATOM 853 C C . PRO A 1 114 ? -7.344 10.019 22.731 1.00 89.19 114 PRO A C 1
ATOM 855 O O . PRO A 1 114 ? -7.366 10.187 23.948 1.00 89.19 114 PRO A O 1
ATOM 858 N N . ALA A 1 115 ? -6.230 9.725 22.072 1.00 93.06 115 ALA A N 1
ATOM 859 C CA . ALA A 1 115 ? -4.909 9.676 22.676 1.00 93.06 115 ALA A CA 1
ATOM 860 C C . ALA A 1 115 ? -3.878 10.208 21.678 1.00 93.06 115 ALA A C 1
ATOM 862 O O . ALA A 1 115 ? -4.030 10.023 20.468 1.00 93.06 115 ALA A O 1
ATOM 863 N N . LEU A 1 116 ? -2.815 10.844 22.183 1.00 92.81 116 LEU A N 1
ATOM 864 C CA . LEU A 1 116 ? -1.778 11.447 21.337 1.00 92.81 116 LEU A CA 1
ATOM 865 C C . LEU A 1 116 ? -1.153 10.424 20.378 1.00 92.81 116 LEU A C 1
ATOM 867 O O . LEU A 1 116 ? -1.046 10.700 19.187 1.00 92.81 116 LEU A O 1
ATOM 871 N N . HIS A 1 117 ? -0.830 9.221 20.865 1.00 91.75 117 HIS A N 1
ATOM 872 C CA . HIS A 1 117 ? -0.263 8.156 20.030 1.00 91.75 117 HIS A CA 1
ATOM 873 C C . HIS A 1 117 ? -1.208 7.746 18.886 1.00 91.75 117 HIS A C 1
ATOM 875 O O . HIS A 1 117 ? -0.769 7.581 17.751 1.00 91.75 117 HIS A O 1
ATOM 881 N N . THR A 1 118 ? -2.517 7.649 19.146 1.00 91.06 118 THR A N 1
ATOM 882 C CA . THR A 1 118 ? -3.527 7.349 18.119 1.00 91.06 118 THR A CA 1
ATOM 883 C C . THR A 1 118 ? -3.616 8.470 17.088 1.00 91.06 118 THR A C 1
ATOM 885 O O . THR A 1 118 ? -3.791 8.197 15.904 1.00 91.06 118 THR A O 1
ATOM 888 N N . GLY A 1 119 ? -3.473 9.728 17.519 1.00 94.25 119 GLY A N 1
ATOM 889 C CA . GLY A 1 119 ? -3.456 10.890 16.631 1.00 94.25 119 GLY A CA 1
ATOM 890 C C . GLY A 1 119 ? -2.260 10.874 15.678 1.00 94.25 119 GLY A C 1
ATOM 891 O O . GLY A 1 119 ? -2.439 11.043 14.473 1.00 94.25 119 GLY A O 1
ATOM 892 N N . VAL A 1 120 ? -1.061 10.595 16.199 1.00 95.75 120 VAL A N 1
ATOM 893 C CA . VAL A 1 120 ? 0.167 10.465 15.394 1.00 95.75 120 VAL A CA 1
ATOM 894 C C . VAL A 1 120 ? 0.028 9.334 14.371 1.00 95.75 120 VAL A C 1
ATOM 896 O O . VAL A 1 120 ? 0.257 9.547 13.183 1.00 95.75 120 VAL A O 1
ATOM 899 N N . MET A 1 121 ? -0.456 8.170 14.806 1.00 93.81 121 MET A N 1
ATOM 900 C CA . MET A 1 121 ? -0.692 7.004 13.948 1.00 93.81 121 MET A CA 1
ATOM 901 C C . MET A 1 121 ? -1.750 7.259 12.865 1.00 93.81 121 MET A C 1
ATOM 903 O O . MET A 1 121 ? -1.598 6.821 11.724 1.00 93.81 121 MET A O 1
ATOM 907 N N . ALA A 1 122 ? -2.813 8.000 13.192 1.00 95.19 122 ALA A N 1
ATOM 908 C CA . ALA A 1 122 ? -3.814 8.423 12.217 1.00 95.19 122 ALA A CA 1
ATOM 909 C C . ALA A 1 122 ? -3.201 9.349 11.161 1.00 95.19 122 ALA A C 1
ATOM 911 O O . ALA A 1 122 ? -3.432 9.153 9.968 1.00 95.19 122 ALA A O 1
ATOM 912 N N . GLY A 1 123 ? -2.389 10.320 11.593 1.00 96.88 123 GLY A N 1
ATOM 913 C CA . GLY A 1 123 ? -1.614 11.176 10.700 1.00 96.88 123 GLY A CA 1
ATOM 914 C C . GLY A 1 123 ? -0.718 10.353 9.778 1.00 96.88 123 GLY A C 1
ATOM 915 O O . GLY A 1 123 ? -0.800 10.498 8.563 1.00 96.88 123 GLY A O 1
ATOM 916 N N . ALA A 1 124 ? 0.050 9.416 10.335 1.00 96.81 124 ALA A N 1
ATOM 917 C CA . ALA A 1 124 ? 0.921 8.519 9.583 1.00 96.81 124 ALA A CA 1
ATOM 918 C C . ALA A 1 124 ? 0.160 7.746 8.490 1.00 96.81 124 ALA A C 1
ATOM 920 O O . ALA A 1 124 ? 0.590 7.712 7.337 1.00 96.81 124 ALA A O 1
ATOM 921 N N . ALA A 1 125 ? -1.002 7.173 8.819 1.00 96.94 125 ALA A N 1
ATOM 922 C CA . ALA A 1 125 ? -1.824 6.445 7.854 1.00 96.94 125 ALA A CA 1
ATOM 923 C C . ALA A 1 125 ? -2.342 7.343 6.713 1.00 96.94 125 ALA A C 1
ATOM 925 O O . ALA A 1 125 ? -2.405 6.905 5.563 1.00 96.94 125 ALA A O 1
ATOM 926 N N . TRP A 1 126 ? -2.656 8.611 6.998 1.00 97.81 126 TRP A N 1
ATOM 927 C CA . TRP A 1 126 ? -2.983 9.593 5.961 1.00 97.81 126 TRP A CA 1
ATOM 928 C C . TRP A 1 126 ? -1.782 9.939 5.079 1.00 97.81 126 TRP A C 1
ATOM 930 O O . TRP A 1 126 ? -1.945 10.041 3.864 1.00 97.81 126 TRP A O 1
ATOM 940 N N . LEU A 1 127 ? -0.576 10.054 5.643 1.00 97.69 127 LEU A N 1
ATOM 941 C CA . LEU A 1 127 ? 0.645 10.245 4.851 1.00 97.69 127 LEU A CA 1
ATOM 942 C C . LEU A 1 127 ? 0.878 9.057 3.911 1.00 97.69 127 LEU A C 1
ATOM 944 O O . LEU A 1 127 ? 1.170 9.257 2.733 1.00 97.69 127 LEU A O 1
ATOM 948 N N . TRP A 1 128 ? 0.668 7.825 4.385 1.00 97.88 128 TRP A N 1
ATOM 949 C CA . TRP A 1 128 ? 0.738 6.638 3.530 1.00 97.88 128 TRP A CA 1
ATOM 950 C C . TRP A 1 128 ? -0.263 6.703 2.371 1.00 97.88 128 TRP A C 1
ATOM 952 O O . TRP A 1 128 ? 0.117 6.456 1.225 1.00 97.88 128 TRP A O 1
ATOM 962 N N . PHE A 1 129 ? -1.512 7.100 2.642 1.00 98.00 129 PHE A N 1
ATOM 963 C CA . PHE A 1 129 ? -2.530 7.294 1.608 1.00 98.00 129 PHE A CA 1
ATOM 964 C C . PHE A 1 129 ? -2.120 8.351 0.576 1.00 98.00 129 PHE A C 1
ATOM 966 O O . PHE A 1 129 ? -2.185 8.081 -0.622 1.00 98.00 129 PHE A O 1
ATOM 973 N N . VAL A 1 130 ? -1.628 9.515 1.011 1.00 97.88 130 VAL A N 1
ATOM 974 C CA . VAL A 1 130 ? -1.143 10.571 0.104 1.00 97.88 130 VAL A CA 1
ATOM 975 C C . VAL A 1 130 ? 0.006 10.061 -0.770 1.00 97.88 130 VAL A C 1
ATOM 977 O O . VAL A 1 130 ? -0.024 10.249 -1.987 1.00 97.88 130 VAL A O 1
ATOM 980 N N . GLY A 1 131 ? 0.976 9.350 -0.188 1.00 97.06 131 GLY A N 1
ATOM 981 C CA . GLY A 1 131 ? 2.067 8.727 -0.942 1.00 97.06 131 GLY A CA 1
ATOM 982 C C . GLY A 1 131 ? 1.566 7.740 -2.002 1.00 97.06 131 GLY A C 1
ATOM 983 O O . GLY A 1 131 ? 2.031 7.762 -3.143 1.00 97.06 131 GLY A O 1
ATOM 984 N N . ASN A 1 132 ? 0.565 6.923 -1.662 1.00 97.38 132 ASN A N 1
ATOM 985 C CA . ASN A 1 132 ? -0.042 5.978 -2.600 1.00 97.38 132 ASN A CA 1
ATOM 986 C C . ASN A 1 132 ? -0.838 6.671 -3.710 1.00 97.38 132 ASN A C 1
ATOM 988 O O . ASN A 1 132 ? -0.742 6.246 -4.855 1.00 97.38 132 ASN A O 1
ATOM 992 N N . VAL A 1 133 ? -1.558 7.758 -3.414 1.00 97.62 133 VAL A N 1
ATOM 993 C CA . VAL A 1 133 ? -2.255 8.565 -4.431 1.00 97.62 133 VAL A CA 1
ATOM 994 C C . VAL A 1 133 ? -1.257 9.191 -5.403 1.00 97.62 133 VAL A C 1
ATOM 996 O O . VAL A 1 133 ? -1.451 9.115 -6.613 1.00 97.62 133 VAL A O 1
ATOM 999 N N . ILE A 1 134 ? -0.158 9.763 -4.904 1.00 96.62 134 ILE A N 1
ATOM 1000 C CA . ILE A 1 134 ? 0.911 10.322 -5.749 1.00 96.62 134 ILE A CA 1
ATOM 1001 C C . ILE A 1 134 ? 1.467 9.243 -6.685 1.00 96.62 134 ILE A C 1
ATOM 1003 O O . ILE A 1 134 ? 1.597 9.473 -7.889 1.00 96.62 134 ILE A O 1
ATOM 1007 N N . TRP A 1 135 ? 1.747 8.055 -6.148 1.00 95.81 135 TRP A N 1
ATOM 1008 C CA . TRP A 1 135 ? 2.215 6.922 -6.940 1.00 95.81 135 TRP A CA 1
ATOM 1009 C C . TRP A 1 135 ? 1.169 6.435 -7.958 1.00 95.81 135 TRP A C 1
ATOM 1011 O O . TRP A 1 135 ? 1.512 6.205 -9.117 1.00 95.81 135 TRP A O 1
ATOM 1021 N N . LEU A 1 136 ? -0.107 6.345 -7.568 1.00 95.38 136 LEU A N 1
ATOM 1022 C CA . LEU A 1 136 ? -1.224 5.952 -8.432 1.00 95.38 136 LEU A CA 1
ATOM 1023 C C . LEU A 1 136 ? -1.406 6.910 -9.617 1.00 95.38 136 LEU A C 1
ATOM 1025 O O . LEU A 1 136 ? -1.717 6.473 -10.722 1.00 95.38 136 LEU A O 1
ATOM 1029 N N . LEU A 1 137 ? -1.156 8.205 -9.409 1.00 95.81 137 LEU A N 1
ATOM 1030 C CA . LEU A 1 137 ? -1.173 9.233 -10.455 1.00 95.81 137 LEU A CA 1
ATOM 1031 C C . LEU A 1 137 ? 0.039 9.163 -11.404 1.00 95.81 137 LEU A C 1
ATOM 1033 O O . LEU A 1 137 ? 0.193 10.029 -12.264 1.00 95.81 137 LEU A O 1
ATOM 1037 N N . GLY A 1 138 ? 0.925 8.174 -11.247 1.00 91.62 138 GLY A N 1
ATOM 1038 C CA . GLY A 1 138 ? 2.105 7.996 -12.092 1.00 91.62 138 GLY A CA 1
ATOM 1039 C C . GLY A 1 138 ? 3.193 9.047 -11.862 1.00 91.62 138 GLY A C 1
ATOM 1040 O O . GLY A 1 138 ? 4.081 9.207 -12.700 1.00 91.62 138 GLY A O 1
ATOM 1041 N N . ARG A 1 139 ? 3.141 9.784 -10.742 1.00 92.56 139 ARG A N 1
ATOM 1042 C CA . ARG A 1 139 ? 4.196 10.739 -10.383 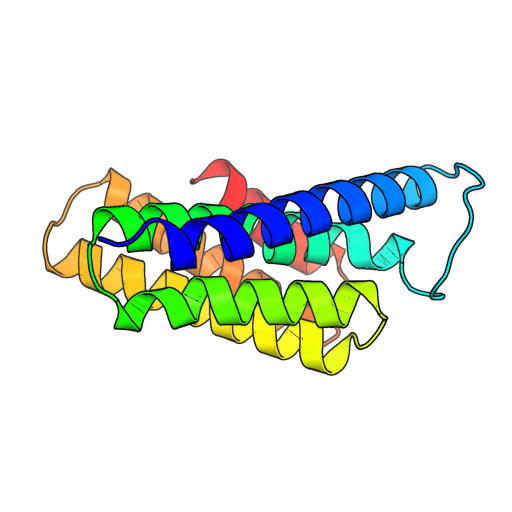1.00 92.56 139 ARG A CA 1
ATOM 1043 C C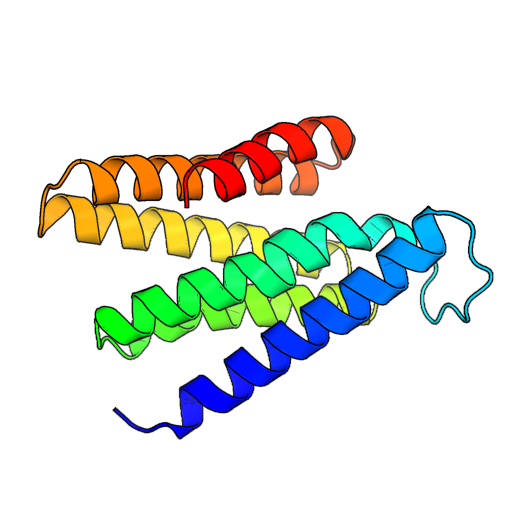 . ARG A 1 139 ? 5.494 9.994 -10.037 1.00 92.56 139 ARG A C 1
ATOM 1045 O O . ARG A 1 139 ? 5.456 8.824 -9.646 1.00 92.56 139 ARG A O 1
ATOM 1052 N N . PRO A 1 140 ? 6.658 10.656 -10.149 1.00 89.12 140 PRO A N 1
ATOM 1053 C CA . PRO A 1 140 ? 7.937 10.031 -9.837 1.00 89.12 140 PRO A CA 1
ATOM 1054 C C . PRO A 1 140 ? 7.986 9.438 -8.422 1.00 89.12 140 PRO A C 1
ATOM 1056 O O . PRO A 1 140 ? 7.605 10.091 -7.450 1.00 89.12 140 PRO A O 1
ATOM 1059 N N . ILE A 1 141 ? 8.536 8.224 -8.295 1.00 87.19 141 ILE A N 1
ATOM 1060 C CA . ILE A 1 141 ? 8.571 7.465 -7.030 1.00 87.19 141 ILE A CA 1
ATOM 1061 C C . ILE A 1 141 ? 9.230 8.254 -5.890 1.00 87.19 141 ILE A C 1
ATOM 1063 O O . ILE A 1 141 ? 8.781 8.161 -4.754 1.00 87.19 141 ILE A O 1
ATOM 1067 N N . HIS A 1 142 ? 10.251 9.070 -6.167 1.00 88.19 142 HIS A N 1
ATOM 1068 C CA . HIS A 1 142 ? 10.929 9.858 -5.131 1.00 88.19 142 HIS A CA 1
ATOM 1069 C C . HIS A 1 142 ? 9.995 10.844 -4.406 1.00 88.19 142 HIS A C 1
ATOM 1071 O O . HIS A 1 142 ? 10.236 11.151 -3.244 1.00 88.19 142 HIS A O 1
ATOM 1077 N N . GLN A 1 143 ? 8.912 11.297 -5.052 1.00 92.19 143 GLN A N 1
ATOM 1078 C CA . GLN A 1 143 ? 7.905 12.141 -4.406 1.00 92.19 143 GLN A CA 1
ATOM 1079 C C . GLN A 1 143 ? 7.075 11.330 -3.411 1.00 92.19 143 GLN A C 1
ATOM 1081 O O . GLN A 1 143 ? 6.856 11.788 -2.297 1.00 92.19 143 GLN A O 1
ATOM 1086 N N . ALA A 1 144 ? 6.665 10.110 -3.778 1.00 93.62 144 ALA A N 1
ATOM 1087 C CA . ALA A 1 144 ? 5.919 9.206 -2.899 1.00 93.62 144 ALA A CA 1
ATOM 1088 C C . ALA A 1 144 ? 6.770 8.688 -1.726 1.00 93.62 144 ALA A C 1
ATOM 1090 O O . ALA A 1 144 ? 6.261 8.525 -0.619 1.00 93.62 144 ALA A O 1
ATOM 1091 N N . VAL A 1 145 ? 8.075 8.484 -1.945 1.00 92.75 145 VAL A N 1
ATOM 1092 C CA . VAL A 1 145 ? 9.008 7.957 -0.935 1.00 92.75 145 VAL A CA 1
ATOM 1093 C C . VAL A 1 145 ? 9.066 8.823 0.319 1.00 92.75 145 VAL A C 1
ATOM 1095 O O . VAL A 1 145 ? 9.142 8.264 1.406 1.00 92.75 145 VAL A O 1
ATOM 1098 N N . LEU A 1 146 ? 8.990 10.152 0.203 1.00 93.88 146 LEU A N 1
ATOM 1099 C CA . LEU A 1 146 ? 8.994 11.032 1.378 1.00 93.88 146 LEU A CA 1
ATOM 1100 C C . LEU A 1 146 ? 7.777 10.775 2.275 1.00 93.88 146 LEU A C 1
ATOM 1102 O O . LEU A 1 146 ? 7.929 10.569 3.474 1.00 93.88 146 LEU A O 1
ATOM 1106 N N . TRP A 1 147 ? 6.586 10.690 1.681 1.00 96.88 147 TRP A N 1
ATOM 1107 C CA . TRP A 1 147 ? 5.345 10.387 2.401 1.00 96.88 147 TRP A CA 1
ATOM 1108 C C . TRP A 1 147 ? 5.363 8.994 3.022 1.00 96.88 147 TRP A C 1
ATOM 1110 O O . TRP A 1 147 ? 4.957 8.804 4.167 1.00 96.88 147 TRP A O 1
ATOM 1120 N N . TRP A 1 148 ? 5.869 8.017 2.273 1.00 96.00 148 TRP A N 1
ATOM 1121 C CA . TRP A 1 148 ? 6.022 6.658 2.760 1.00 96.00 148 TRP A CA 1
ATOM 1122 C C . TRP A 1 148 ? 7.039 6.544 3.901 1.00 96.00 148 TRP A C 1
ATOM 1124 O O . TRP A 1 148 ? 6.793 5.817 4.857 1.00 96.00 148 TRP A O 1
ATOM 1134 N N . ALA A 1 149 ? 8.154 7.272 3.844 1.00 94.94 149 ALA A N 1
ATOM 1135 C CA . ALA A 1 149 ? 9.125 7.321 4.931 1.00 94.94 149 ALA A CA 1
ATOM 1136 C C . ALA A 1 149 ? 8.522 7.969 6.183 1.00 94.94 149 ALA A C 1
ATOM 1138 O O . ALA A 1 149 ? 8.679 7.436 7.277 1.00 94.94 149 ALA A O 1
ATOM 1139 N N . SER A 1 150 ? 7.776 9.070 6.033 1.00 95.50 150 SER A N 1
ATOM 1140 C CA . SER A 1 150 ? 7.080 9.705 7.157 1.00 95.50 150 SER A CA 1
ATOM 1141 C C . SER A 1 150 ? 6.043 8.789 7.800 1.00 95.50 150 SER A C 1
ATOM 1143 O O . SER A 1 150 ? 5.926 8.788 9.019 1.00 95.50 150 SER A O 1
ATOM 1145 N N . PHE A 1 151 ? 5.325 7.982 7.011 1.00 95.94 151 PHE A N 1
ATOM 1146 C CA . PHE A 1 151 ? 4.454 6.940 7.554 1.00 95.94 151 PHE A CA 1
ATOM 1147 C C . PHE A 1 151 ? 5.233 5.995 8.476 1.00 95.94 151 PHE A C 1
ATOM 1149 O O . PHE A 1 151 ? 4.836 5.833 9.619 1.00 95.94 151 PHE A O 1
ATOM 1156 N N . LEU A 1 152 ? 6.370 5.461 8.020 1.00 93.06 152 LEU A N 1
ATOM 1157 C CA . LEU A 1 152 ? 7.179 4.522 8.807 1.00 93.06 152 LEU A CA 1
ATOM 1158 C C . LEU A 1 152 ? 7.814 5.138 10.052 1.00 93.06 152 LEU A C 1
ATOM 1160 O O . LEU A 1 152 ? 7.961 4.460 11.057 1.00 93.06 152 LEU A O 1
ATOM 1164 N N . ILE A 1 153 ? 8.210 6.408 9.990 1.00 95.00 153 ILE A N 1
ATOM 1165 C CA . ILE A 1 153 ? 8.812 7.104 11.135 1.00 95.00 153 ILE A CA 1
ATOM 1166 C C . ILE A 1 153 ? 7.780 7.337 12.250 1.00 95.00 153 ILE A C 1
ATOM 1168 O O . ILE A 1 153 ? 8.143 7.400 13.422 1.00 95.00 153 ILE A O 1
ATOM 1172 N N . LEU A 1 154 ? 6.504 7.500 11.890 1.00 93.06 154 LEU A N 1
ATOM 1173 C CA . LEU A 1 154 ? 5.433 7.867 12.818 1.00 93.06 154 LEU A CA 1
ATOM 1174 C C . LEU A 1 154 ? 4.613 6.672 13.338 1.00 93.06 154 LEU A C 1
ATOM 1176 O O . LEU A 1 154 ? 3.736 6.884 14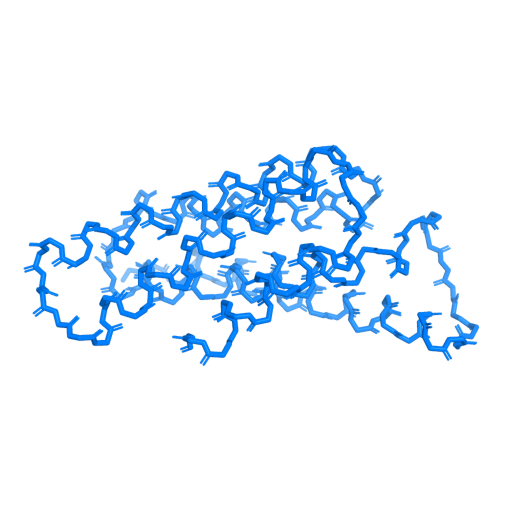.180 1.00 93.06 154 LEU A O 1
ATOM 1180 N N . THR A 1 155 ? 4.859 5.454 12.845 1.00 87.50 155 THR A N 1
ATOM 1181 C CA . THR A 1 155 ? 4.174 4.217 13.271 1.00 87.50 155 THR A CA 1
ATOM 1182 C C . THR A 1 155 ? 5.077 3.285 14.047 1.00 87.50 155 THR A C 1
ATOM 1184 O O . THR A 1 155 ? 4.607 2.766 15.084 1.00 87.50 155 THR A O 1
#